Protein AF-A0A6J5TH57-F1 (afdb_monomer_lite)

Sequence (178 aa):
MTRANVVGNRWRDWKCRLKHKWYDKYDTDERHLAIIPPRVVTEQWKTPVKYWGLPKMKEKGEKTDRLSMFTRTKKKKNDENEVFDEDNANIINQFNQCLEEREEDEQDESFRVEIFTKVMGTNAHGHVSMYGADDLQSKLNEVSSQLSQVMTHVGFQTTPEESGSCQCPFGITYLGDK

Organism: Prunus armeniaca (NCBI:txid36596)

Structure (mmCIF, N/CA/C/O backbone):
data_AF-A0A6J5TH57-F1
#
_entry.id   AF-A0A6J5TH57-F1
#
loop_
_atom_site.group_PDB
_atom_site.id
_atom_site.type_symbol
_atom_site.label_atom_id
_atom_site.label_alt_id
_atom_site.label_comp_id
_atom_site.label_asym_id
_atom_site.label_entity_id
_atom_site.label_seq_id
_atom_site.pdbx_PDB_ins_code
_atom_site.Cartn_x
_atom_site.Cartn_y
_atom_site.Cartn_z
_atom_site.occupancy
_atom_site.B_iso_or_equiv
_atom_site.auth_seq_id
_atom_site.auth_comp_id
_atom_site.auth_asym_id
_atom_site.auth_atom_id
_atom_site.pdbx_PDB_model_num
ATOM 1 N N . MET A 1 1 ? -26.105 5.885 -14.506 1.00 34.94 1 MET A N 1
ATOM 2 C CA . MET A 1 1 ? -25.170 4.833 -14.970 1.00 34.94 1 MET A CA 1
ATOM 3 C C . MET A 1 1 ? -23.962 5.490 -15.620 1.00 34.94 1 MET A C 1
ATOM 5 O O . MET A 1 1 ? -24.067 5.994 -16.731 1.00 34.94 1 MET A O 1
ATOM 9 N N . THR A 1 2 ? -22.835 5.559 -14.916 1.00 48.28 2 THR A N 1
ATOM 10 C CA . THR A 1 2 ? -21.611 6.201 -15.418 1.00 48.28 2 THR A CA 1
ATOM 11 C C . THR A 1 2 ? -20.863 5.221 -16.320 1.00 48.28 2 THR A C 1
ATOM 13 O O . THR A 1 2 ? -20.546 4.106 -15.913 1.00 48.28 2 THR A O 1
ATOM 16 N N . ARG A 1 3 ? -20.609 5.616 -17.569 1.00 46.50 3 ARG A N 1
ATOM 17 C CA . ARG A 1 3 ? -19.944 4.793 -18.587 1.00 46.50 3 ARG A CA 1
ATOM 18 C C . ARG A 1 3 ? -18.476 4.599 -18.185 1.00 46.50 3 ARG A C 1
ATOM 20 O O . ARG A 1 3 ? -17.665 5.508 -18.341 1.00 46.50 3 ARG A O 1
ATOM 27 N N . ALA A 1 4 ? -18.140 3.444 -17.612 1.00 56.50 4 ALA A N 1
ATOM 28 C CA . ALA A 1 4 ? -16.766 3.118 -17.241 1.00 56.50 4 ALA A CA 1
ATOM 29 C C . ALA A 1 4 ? -15.874 3.154 -18.493 1.00 56.50 4 ALA A C 1
ATOM 31 O O . ALA A 1 4 ? -16.140 2.483 -19.490 1.00 56.50 4 ALA A O 1
ATOM 32 N N . ASN A 1 5 ? -14.825 3.972 -18.455 1.00 57.28 5 ASN A N 1
ATOM 33 C CA . ASN A 1 5 ? -13.942 4.208 -19.591 1.00 57.28 5 ASN A CA 1
ATOM 34 C C . ASN A 1 5 ? -12.947 3.035 -19.717 1.00 57.28 5 ASN A C 1
ATOM 36 O O . ASN A 1 5 ? -11.820 3.090 -19.222 1.00 57.28 5 ASN A O 1
ATOM 40 N N . VAL A 1 6 ? -13.400 1.932 -20.325 1.00 59.28 6 VAL A N 1
ATOM 41 C CA . VAL A 1 6 ? -12.705 0.627 -20.419 1.00 59.28 6 VAL A CA 1
ATOM 42 C C . VAL A 1 6 ? -11.262 0.750 -20.938 1.00 59.28 6 VAL A C 1
ATOM 44 O O . VAL A 1 6 ? -10.366 0.037 -20.479 1.00 59.28 6 VAL A O 1
ATOM 47 N N . VAL A 1 7 ? -11.000 1.701 -21.840 1.00 60.22 7 VAL A N 1
ATOM 48 C CA . VAL A 1 7 ? -9.663 1.952 -22.406 1.00 60.22 7 VAL A CA 1
ATOM 49 C C . VAL A 1 7 ? -8.683 2.482 -21.350 1.00 60.22 7 VAL A C 1
ATOM 51 O O . VAL A 1 7 ? -7.531 2.047 -21.296 1.00 60.22 7 VAL A O 1
ATOM 54 N N . GLY A 1 8 ? -9.142 3.365 -20.457 1.00 65.00 8 GLY A N 1
ATOM 55 C CA . GLY A 1 8 ? -8.311 3.943 -19.398 1.00 65.00 8 GLY A CA 1
ATOM 56 C C . GLY A 1 8 ? -7.866 2.911 -18.359 1.00 65.00 8 GLY A C 1
ATOM 57 O O . GLY A 1 8 ? -6.729 2.960 -17.885 1.00 65.00 8 GLY A O 1
ATOM 58 N N . ASN A 1 9 ? -8.725 1.933 -18.058 1.00 74.50 9 ASN A N 1
ATOM 59 C CA . ASN A 1 9 ? -8.402 0.853 -17.125 1.00 74.50 9 ASN A CA 1
ATOM 60 C C . ASN A 1 9 ? -7.352 -0.100 -17.713 1.00 74.50 9 ASN A C 1
ATOM 62 O O . ASN A 1 9 ? -6.352 -0.379 -17.059 1.00 74.50 9 ASN A O 1
ATOM 66 N N . ARG A 1 10 ? -7.481 -0.490 -18.990 1.00 80.88 10 ARG A N 1
ATOM 67 C CA . ARG A 1 10 ? -6.525 -1.406 -19.639 1.00 80.88 10 ARG A CA 1
ATOM 68 C C . ARG A 1 10 ? -5.105 -0.836 -19.716 1.00 80.88 10 ARG A C 1
ATOM 70 O O . ARG A 1 10 ? -4.138 -1.577 -19.529 1.00 80.88 10 ARG A O 1
ATOM 77 N N . TRP A 1 11 ? -4.972 0.470 -19.964 1.00 80.38 11 TRP A N 1
ATOM 78 C CA . TRP A 1 11 ? -3.679 1.164 -19.939 1.00 80.38 11 TRP A CA 1
ATOM 79 C C . TRP A 1 11 ? -3.071 1.206 -18.534 1.00 80.38 11 TRP A C 1
ATOM 81 O O . TRP A 1 11 ? -1.874 0.964 -18.362 1.00 80.38 11 TRP A O 1
ATOM 91 N N . ARG A 1 12 ? -3.896 1.480 -17.515 1.00 81.69 12 ARG A N 1
ATOM 92 C CA . ARG A 1 12 ? -3.468 1.464 -16.112 1.00 81.69 12 ARG A CA 1
ATOM 93 C C . ARG A 1 12 ? -2.966 0.076 -15.708 1.00 81.69 12 ARG A C 1
ATOM 95 O O . ARG A 1 12 ? -1.856 -0.030 -15.192 1.00 81.69 12 ARG A O 1
ATOM 102 N N . ASP A 1 13 ? -3.716 -0.970 -16.040 1.00 86.12 13 ASP A N 1
ATOM 103 C CA . ASP A 1 13 ? -3.362 -2.359 -15.731 1.00 86.12 13 ASP A CA 1
ATOM 104 C C . ASP A 1 13 ? -2.105 -2.814 -16.476 1.00 86.12 13 ASP A C 1
ATOM 106 O O . ASP A 1 13 ? -1.274 -3.542 -15.933 1.00 86.12 13 ASP A O 1
ATOM 110 N N . TRP A 1 14 ? -1.938 -2.379 -17.729 1.00 87.88 14 TRP A N 1
ATOM 111 C CA . TRP A 1 14 ? -0.724 -2.651 -18.492 1.00 87.88 14 TRP A CA 1
ATOM 112 C C . TRP A 1 14 ? 0.506 -2.024 -17.830 1.00 87.88 14 TRP A C 1
ATOM 114 O O . TRP A 1 14 ? 1.490 -2.733 -17.622 1.00 87.88 14 TRP A O 1
ATOM 124 N N . LYS A 1 15 ? 0.438 -0.747 -17.422 1.00 84.31 15 LYS A N 1
ATOM 125 C CA . LYS A 1 15 ? 1.532 -0.089 -16.687 1.00 84.31 15 LYS A CA 1
ATOM 126 C C . LYS A 1 15 ? 1.812 -0.768 -15.347 1.00 84.31 15 LYS A C 1
ATOM 128 O O . LYS A 1 15 ? 2.974 -0.900 -14.988 1.00 84.31 15 LYS A O 1
ATOM 133 N N . CYS A 1 16 ? 0.774 -1.229 -14.645 1.00 84.88 16 CYS A N 1
ATOM 134 C CA . CYS A 1 16 ? 0.912 -1.977 -13.395 1.00 84.88 16 CYS A CA 1
ATOM 135 C C . CYS A 1 16 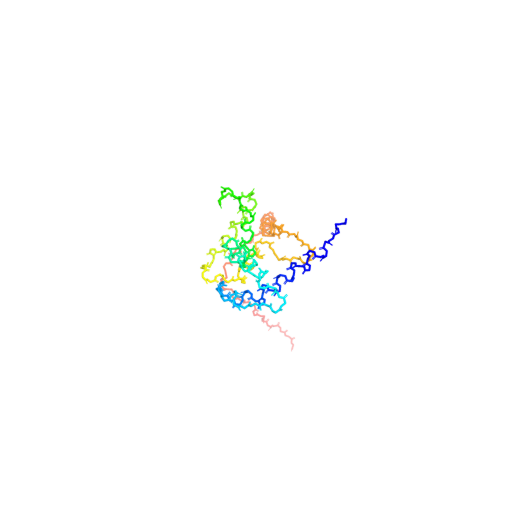? 1.710 -3.276 -13.603 1.00 84.88 16 CYS A C 1
ATOM 137 O O . CYS A 1 16 ? 2.743 -3.480 -12.969 1.00 84.88 16 CYS A O 1
ATOM 139 N N . ARG A 1 17 ? 1.311 -4.107 -14.578 1.00 87.62 17 ARG A N 1
ATOM 140 C CA . ARG A 1 17 ? 2.043 -5.340 -14.926 1.00 87.62 17 ARG A CA 1
ATOM 141 C C . ARG A 1 17 ? 3.468 -5.065 -15.400 1.00 87.62 17 ARG A C 1
ATOM 143 O O . ARG A 1 17 ? 4.373 -5.841 -15.106 1.00 87.62 17 ARG A O 1
ATOM 150 N N . LEU A 1 18 ? 3.663 -3.985 -16.155 1.00 88.38 18 LEU A N 1
ATOM 151 C CA . LEU A 1 18 ? 4.976 -3.582 -16.645 1.00 88.38 18 LEU A CA 1
ATOM 152 C C . LEU A 1 18 ? 5.901 -3.190 -15.486 1.00 88.38 18 LEU A C 1
ATOM 154 O O . LEU A 1 18 ? 7.014 -3.707 -15.415 1.00 88.38 18 LEU A O 1
ATOM 158 N N . LYS A 1 19 ? 5.419 -2.344 -14.566 1.00 86.38 19 LYS A N 1
ATOM 159 C CA . LYS A 1 19 ? 6.144 -1.939 -13.356 1.00 86.38 19 LYS A CA 1
ATOM 160 C C . LYS A 1 19 ? 6.528 -3.164 -12.521 1.00 86.38 19 LYS A C 1
ATOM 162 O O . LYS A 1 19 ? 7.703 -3.367 -12.247 1.00 86.38 19 LYS A O 1
ATOM 167 N N . HIS A 1 20 ? 5.572 -4.048 -12.250 1.00 84.88 20 HIS A N 1
ATOM 168 C CA . HIS A 1 20 ? 5.815 -5.258 -11.466 1.00 84.88 20 HIS A CA 1
ATOM 169 C C . HIS A 1 20 ? 6.859 -6.194 -12.096 1.00 84.88 20 HIS A C 1
ATOM 171 O O . HIS A 1 20 ? 7.721 -6.749 -11.418 1.00 84.88 20 HIS A O 1
ATOM 177 N N . LYS A 1 21 ? 6.811 -6.377 -13.421 1.00 84.62 21 LYS A N 1
ATOM 178 C CA . LYS A 1 21 ? 7.702 -7.318 -14.109 1.00 84.62 21 LYS A CA 1
ATOM 179 C C . LYS A 1 21 ? 9.129 -6.791 -14.285 1.00 84.62 21 LYS A C 1
ATOM 181 O O . LYS A 1 21 ? 10.048 -7.614 -14.301 1.00 84.62 21 LYS A O 1
ATOM 186 N N . TRP A 1 22 ? 9.297 -5.478 -14.463 1.00 82.62 22 TRP A N 1
ATOM 187 C CA . TRP A 1 22 ? 10.555 -4.878 -14.931 1.00 82.62 22 TRP A CA 1
ATOM 188 C C . TRP A 1 22 ? 11.133 -3.786 -14.026 1.00 82.62 22 TRP A C 1
ATOM 190 O O . TRP A 1 22 ? 12.337 -3.577 -14.068 1.00 82.62 22 TRP A O 1
ATOM 200 N N . TYR A 1 23 ? 10.313 -3.099 -13.229 1.00 83.31 23 TYR A N 1
ATOM 201 C CA . TYR A 1 23 ? 10.754 -2.013 -12.347 1.00 83.31 23 TYR A CA 1
ATOM 202 C C . TYR A 1 23 ? 10.947 -2.505 -10.906 1.00 83.31 23 TYR A C 1
ATOM 204 O O . TYR A 1 23 ? 12.043 -2.395 -10.373 1.00 83.31 23 TYR A O 1
ATOM 212 N N . ASP A 1 24 ? 9.942 -3.155 -10.312 1.00 82.00 24 ASP A N 1
ATOM 213 C CA . ASP A 1 24 ? 9.958 -3.548 -8.887 1.00 82.00 24 ASP A CA 1
ATOM 214 C C . ASP A 1 24 ? 11.052 -4.583 -8.528 1.00 82.00 24 ASP A C 1
ATOM 216 O O . ASP A 1 24 ? 11.308 -4.835 -7.358 1.00 82.00 24 ASP A O 1
ATOM 220 N N . LYS A 1 25 ? 11.705 -5.204 -9.522 1.00 79.00 25 LYS A N 1
ATOM 221 C CA . LYS A 1 25 ? 12.778 -6.197 -9.320 1.00 79.00 25 LYS A CA 1
ATOM 222 C C . LYS A 1 25 ? 14.157 -5.597 -9.053 1.00 79.00 25 LYS A C 1
ATOM 224 O O . LYS A 1 25 ? 15.076 -6.340 -8.714 1.00 79.00 25 LYS A O 1
ATOM 229 N N . TYR A 1 26 ? 14.333 -4.304 -9.299 1.00 77.62 26 TYR A N 1
ATOM 230 C CA . TYR A 1 26 ? 15.629 -3.644 -9.188 1.00 77.62 26 TYR A CA 1
ATOM 231 C C . TYR A 1 26 ? 15.479 -2.373 -8.352 1.00 77.62 26 TYR A C 1
ATOM 233 O O . TYR A 1 26 ? 14.492 -1.660 -8.502 1.00 77.62 26 TYR A O 1
ATOM 241 N N . ASP A 1 27 ? 16.471 -2.070 -7.517 1.00 68.56 27 ASP A N 1
ATOM 242 C CA . ASP A 1 27 ? 16.440 -0.886 -6.643 1.00 68.56 27 ASP A CA 1
ATOM 243 C C . ASP A 1 27 ? 17.025 0.377 -7.287 1.00 68.56 27 ASP A C 1
ATOM 245 O O . ASP A 1 27 ? 16.755 1.494 -6.843 1.00 68.56 27 ASP A O 1
ATOM 249 N N . THR A 1 28 ? 17.837 0.221 -8.336 1.00 77.06 28 THR A N 1
ATOM 250 C CA . THR A 1 28 ? 18.607 1.322 -8.928 1.00 77.06 28 THR A CA 1
ATOM 251 C C . THR A 1 28 ? 18.062 1.725 -10.293 1.00 77.06 28 THR A C 1
ATOM 253 O O . THR A 1 28 ? 17.961 0.889 -11.195 1.00 77.06 28 THR A O 1
ATOM 256 N N . ASP A 1 29 ? 17.837 3.027 -10.474 1.00 68.81 29 ASP A N 1
ATOM 257 C CA . ASP A 1 29 ? 17.349 3.616 -11.727 1.00 68.81 29 ASP A CA 1
ATOM 258 C C . ASP A 1 29 ? 18.273 3.295 -12.925 1.00 68.81 29 ASP A C 1
ATOM 260 O O . ASP A 1 29 ? 17.806 3.069 -14.040 1.00 68.81 29 ASP A O 1
ATOM 264 N N . GLU A 1 30 ? 19.586 3.178 -12.706 1.00 73.44 30 GLU A N 1
ATOM 265 C CA . GLU A 1 30 ? 20.564 2.788 -13.737 1.00 73.44 30 GLU A CA 1
ATOM 266 C C . GLU A 1 30 ? 20.328 1.367 -14.267 1.00 73.44 30 GLU A C 1
ATOM 268 O O . GLU A 1 30 ? 20.391 1.116 -15.474 1.00 73.44 30 GLU A O 1
ATOM 273 N N . ARG A 1 31 ? 19.980 0.434 -13.371 1.00 75.44 31 ARG A N 1
ATOM 274 C CA . ARG A 1 31 ? 19.640 -0.946 -13.743 1.00 75.44 31 ARG A CA 1
ATOM 275 C C . ARG A 1 31 ? 18.297 -1.002 -14.469 1.00 75.44 31 ARG A C 1
ATOM 277 O O . ARG A 1 31 ? 18.149 -1.795 -15.397 1.00 75.44 31 ARG A O 1
ATOM 284 N N . HIS A 1 32 ? 17.345 -0.132 -14.118 1.00 76.56 32 HIS A N 1
ATOM 285 C CA . HIS A 1 32 ? 16.072 -0.017 -14.843 1.00 76.56 32 HIS A CA 1
ATOM 286 C C . HIS A 1 32 ? 16.257 0.473 -16.276 1.00 76.56 32 HIS A C 1
ATOM 288 O O . HIS A 1 32 ? 15.561 -0.001 -17.171 1.00 76.56 32 HIS A O 1
ATOM 294 N N . LEU A 1 33 ? 17.180 1.407 -16.510 1.00 76.69 33 LEU A N 1
ATOM 295 C CA . LEU A 1 33 ? 17.438 1.956 -17.844 1.00 76.69 33 LEU A CA 1
ATOM 296 C C . LEU A 1 33 ? 18.183 0.975 -18.759 1.00 76.69 33 LEU A C 1
ATOM 298 O O . LEU A 1 33 ? 17.967 1.002 -19.970 1.00 76.69 33 LEU A O 1
ATOM 302 N N . ALA A 1 34 ? 19.009 0.092 -18.192 1.00 77.06 34 ALA A N 1
ATOM 303 C CA . ALA A 1 34 ? 19.705 -0.956 -18.939 1.00 77.06 34 ALA A CA 1
ATOM 304 C C . ALA A 1 34 ? 18.767 -2.088 -19.402 1.00 77.06 34 ALA A C 1
ATOM 306 O O . ALA A 1 34 ? 19.014 -2.730 -20.423 1.00 77.06 34 ALA A O 1
ATOM 307 N N . ILE A 1 35 ? 17.676 -2.331 -18.671 1.00 76.62 35 ILE A N 1
ATOM 308 C CA . ILE A 1 35 ? 16.734 -3.417 -18.948 1.00 76.62 35 ILE A CA 1
ATOM 309 C C . ILE A 1 35 ? 15.519 -2.840 -19.664 1.00 76.62 35 ILE A C 1
ATOM 311 O O . ILE A 1 35 ? 14.534 -2.428 -19.055 1.00 76.62 35 ILE A O 1
ATOM 315 N N . ILE A 1 36 ? 15.605 -2.805 -20.991 1.00 76.88 36 ILE A N 1
ATOM 316 C CA . ILE A 1 36 ? 14.539 -2.292 -21.851 1.00 76.88 36 ILE A CA 1
ATOM 317 C C . ILE A 1 36 ? 13.535 -3.422 -22.122 1.00 76.88 36 ILE A C 1
ATOM 319 O O . ILE A 1 36 ? 13.900 -4.438 -22.722 1.00 76.88 36 ILE A O 1
ATOM 323 N N . PRO A 1 37 ? 12.257 -3.280 -21.722 1.00 80.38 37 PRO A N 1
ATOM 324 C CA . PRO A 1 37 ? 11.245 -4.281 -22.027 1.00 80.38 37 PRO A CA 1
ATOM 325 C C . PRO A 1 37 ? 11.080 -4.441 -23.552 1.00 80.38 37 PRO A C 1
ATOM 327 O O . PRO A 1 37 ? 10.886 -3.438 -24.236 1.00 80.38 37 PRO A O 1
ATOM 330 N N . PRO A 1 38 ? 11.023 -5.670 -24.105 1.00 76.94 38 PRO A N 1
ATOM 331 C CA . PRO A 1 38 ? 11.037 -5.906 -25.559 1.00 76.94 38 PRO A CA 1
ATOM 332 C C . PRO A 1 38 ? 9.898 -5.246 -26.352 1.00 76.94 38 PRO A C 1
ATOM 334 O O . PRO A 1 38 ? 9.954 -5.146 -27.571 1.00 76.94 38 PRO A O 1
ATOM 337 N N . ARG A 1 39 ? 8.817 -4.856 -25.666 1.00 78.19 39 ARG A N 1
ATOM 338 C CA . ARG A 1 39 ? 7.614 -4.255 -26.260 1.00 78.19 39 ARG A CA 1
ATOM 339 C C . ARG A 1 39 ? 7.524 -2.741 -26.048 1.00 78.19 39 ARG A C 1
ATOM 341 O O . ARG A 1 39 ? 6.498 -2.159 -26.387 1.00 78.19 39 ARG A O 1
ATOM 348 N N . VAL A 1 40 ? 8.530 -2.123 -25.430 1.00 82.38 40 VAL A N 1
ATOM 349 C CA . VAL A 1 40 ? 8.523 -0.701 -25.070 1.00 82.38 40 VAL A CA 1
ATOM 350 C C . VAL A 1 40 ? 9.708 -0.018 -25.735 1.00 82.38 40 VAL A C 1
ATOM 352 O O . VAL A 1 40 ? 10.842 -0.473 -25.626 1.00 82.38 40 VAL A O 1
ATOM 355 N N . VAL A 1 41 ? 9.439 1.088 -26.425 1.00 84.38 41 VAL A N 1
ATOM 356 C CA . VAL A 1 41 ? 10.483 1.919 -27.033 1.00 84.38 41 VAL A CA 1
ATOM 357 C C . VAL A 1 41 ? 11.336 2.543 -25.926 1.00 84.38 41 VAL A C 1
ATOM 359 O O . VAL A 1 41 ? 10.801 3.040 -24.937 1.00 84.38 41 VAL A O 1
ATOM 362 N N . THR A 1 42 ? 12.656 2.558 -26.099 1.00 78.25 42 THR A N 1
ATOM 363 C CA . THR A 1 42 ? 13.634 3.050 -25.110 1.00 78.25 42 THR A CA 1
ATOM 364 C C . THR A 1 42 ? 13.307 4.441 -24.574 1.00 78.25 42 THR A C 1
ATOM 366 O O . THR A 1 42 ? 13.255 4.648 -23.363 1.00 78.25 42 THR A O 1
ATOM 369 N N . GLU A 1 43 ? 13.006 5.386 -25.462 1.00 81.88 43 GLU A N 1
ATOM 370 C CA . GLU A 1 43 ? 12.662 6.760 -25.083 1.00 81.88 43 GLU A CA 1
ATOM 371 C C . GLU A 1 43 ? 11.361 6.834 -24.276 1.00 81.88 43 GLU A C 1
ATOM 373 O O . GLU A 1 43 ? 11.243 7.632 -23.348 1.00 81.88 43 GLU A O 1
ATOM 378 N N . GLN A 1 44 ? 10.408 5.943 -24.562 1.00 84.19 44 GLN A N 1
ATOM 379 C CA . GLN A 1 44 ? 9.157 5.846 -23.815 1.00 84.19 44 GLN A CA 1
ATOM 380 C C . GLN A 1 44 ? 9.329 5.155 -22.461 1.00 84.19 44 GLN A C 1
ATOM 382 O O . GLN A 1 44 ? 8.495 5.370 -21.591 1.00 84.19 44 GLN A O 1
ATOM 387 N N . TRP A 1 45 ? 10.370 4.337 -22.265 1.00 85.19 45 TRP A N 1
ATOM 388 C CA . TRP A 1 45 ? 10.668 3.664 -20.994 1.00 85.19 45 TRP A CA 1
ATOM 389 C C . TRP A 1 45 ? 11.344 4.593 -19.978 1.00 85.19 45 TRP A C 1
ATOM 391 O O . TRP A 1 45 ? 11.049 4.528 -18.783 1.00 85.19 45 TRP A O 1
ATOM 401 N N . LYS A 1 46 ? 12.173 5.530 -20.454 1.00 85.12 46 LYS A N 1
ATOM 402 C CA . LYS A 1 46 ? 12.835 6.537 -19.608 1.00 85.12 46 LYS A CA 1
ATOM 403 C C . LYS A 1 46 ? 11.833 7.369 -18.802 1.00 85.12 46 LYS A C 1
ATOM 405 O O . LYS A 1 46 ? 12.071 7.659 -17.632 1.00 85.12 46 LYS A O 1
ATOM 410 N N . THR A 1 47 ? 10.701 7.742 -19.405 1.00 87.19 47 THR A N 1
ATOM 411 C CA . THR A 1 47 ? 9.697 8.596 -18.750 1.00 87.19 47 THR A CA 1
ATOM 412 C C . THR A 1 47 ? 9.019 7.912 -17.546 1.00 87.19 47 THR A C 1
ATOM 414 O O . THR A 1 47 ? 9.025 8.514 -16.471 1.00 87.19 47 THR A O 1
ATOM 417 N N . PRO A 1 48 ? 8.480 6.676 -17.645 1.00 86.06 48 PRO A N 1
ATOM 418 C CA . PRO A 1 48 ? 7.984 5.913 -16.501 1.00 86.06 48 PRO A CA 1
ATOM 419 C C . PRO A 1 48 ? 9.038 5.632 -15.434 1.00 86.06 48 PRO A C 1
ATOM 421 O O . PRO A 1 48 ? 8.735 5.824 -14.262 1.00 86.06 48 PRO A O 1
ATOM 424 N N . VAL A 1 49 ? 10.258 5.230 -15.816 1.00 86.56 49 VAL A N 1
ATOM 425 C CA . VAL A 1 49 ? 11.341 4.946 -14.854 1.00 86.56 49 VAL A CA 1
ATOM 426 C C . VAL A 1 49 ? 11.644 6.186 -14.018 1.00 86.56 49 VAL A C 1
ATOM 428 O O . VAL A 1 49 ? 11.589 6.127 -12.792 1.00 86.56 49 VAL A O 1
ATOM 431 N N . LYS A 1 50 ? 11.832 7.341 -14.669 1.00 87.81 50 LYS A N 1
ATOM 432 C CA . LYS A 1 50 ? 12.041 8.620 -13.979 1.00 87.81 50 LYS A CA 1
ATOM 433 C C . LYS A 1 50 ? 10.859 8.989 -13.082 1.00 87.81 50 LYS A C 1
ATOM 435 O O . LYS A 1 50 ? 11.059 9.455 -11.968 1.00 87.81 50 LYS A O 1
ATOM 440 N N . TYR A 1 51 ? 9.630 8.799 -13.560 1.00 86.56 51 TYR A N 1
ATOM 441 C CA . TYR A 1 51 ? 8.415 9.114 -12.807 1.00 86.56 51 TYR A CA 1
ATOM 442 C C . TYR A 1 51 ? 8.244 8.244 -11.556 1.00 86.56 51 TYR A C 1
ATOM 444 O O . TYR A 1 51 ? 7.878 8.763 -10.503 1.00 86.56 51 TYR A O 1
ATOM 452 N N . TRP A 1 52 ? 8.509 6.940 -11.657 1.00 85.88 52 TRP A N 1
ATOM 453 C CA . TRP A 1 52 ? 8.459 6.019 -10.521 1.00 85.88 52 TRP A CA 1
ATOM 454 C C . TRP A 1 52 ? 9.628 6.226 -9.551 1.00 85.88 52 TRP A C 1
ATOM 456 O O . TRP A 1 52 ? 9.443 6.035 -8.352 1.00 85.88 52 TRP A O 1
ATOM 466 N N . GLY A 1 53 ? 10.777 6.695 -10.049 1.00 83.25 53 GLY A N 1
ATOM 467 C CA . GLY A 1 53 ? 11.953 7.041 -9.249 1.00 83.25 53 GLY A CA 1
ATOM 468 C C . GLY A 1 53 ? 11.787 8.287 -8.369 1.00 83.25 53 GLY A C 1
ATOM 469 O O . GLY A 1 53 ? 12.551 8.473 -7.424 1.00 83.25 53 GLY A O 1
ATOM 470 N N . LEU A 1 54 ? 10.780 9.132 -8.631 1.00 85.75 54 LEU A N 1
ATOM 471 C CA . LEU A 1 54 ? 10.534 10.339 -7.839 1.00 85.75 54 LEU A CA 1
ATOM 472 C C . LEU A 1 54 ? 10.242 9.991 -6.364 1.00 85.75 54 LEU A C 1
ATOM 474 O O . LEU A 1 54 ? 9.394 9.129 -6.118 1.00 85.75 54 LEU A O 1
ATOM 478 N N . PRO A 1 55 ? 10.813 10.720 -5.380 1.00 79.81 55 PRO A N 1
ATOM 479 C CA . PRO A 1 55 ? 10.578 10.469 -3.951 1.00 79.81 55 PRO A CA 1
ATOM 480 C C . PRO A 1 55 ? 9.088 10.417 -3.593 1.00 79.81 55 PRO A C 1
ATOM 482 O O . PRO A 1 55 ? 8.618 9.481 -2.956 1.00 79.81 55 PRO A O 1
ATOM 485 N N . LYS A 1 56 ? 8.311 11.356 -4.148 1.00 77.75 56 LYS A N 1
ATOM 486 C CA . LYS A 1 56 ? 6.852 11.444 -3.982 1.00 77.75 56 LYS A CA 1
ATOM 487 C C . LYS A 1 56 ? 6.092 10.205 -4.471 1.00 77.75 56 LYS A C 1
ATOM 489 O O . LYS A 1 56 ? 4.951 10.003 -4.066 1.00 77.75 56 LYS A O 1
ATOM 494 N N . MET A 1 57 ? 6.660 9.427 -5.392 1.00 76.81 57 MET A N 1
ATOM 495 C CA . MET A 1 57 ? 6.049 8.191 -5.890 1.00 76.81 57 MET A CA 1
ATOM 496 C C . MET A 1 57 ? 6.527 6.948 -5.167 1.00 76.81 57 MET A C 1
ATOM 498 O O . MET A 1 57 ? 5.739 6.011 -5.042 1.00 76.81 57 MET A O 1
ATOM 502 N N . LYS A 1 58 ? 7.757 6.958 -4.654 1.00 72.75 58 LYS A N 1
ATOM 503 C CA . LYS A 1 58 ? 8.245 5.908 -3.761 1.00 72.75 58 LYS A CA 1
ATOM 504 C C . LYS A 1 58 ? 7.466 5.917 -2.440 1.00 72.75 58 LYS A C 1
ATOM 506 O O . LYS A 1 58 ? 6.909 4.889 -2.083 1.00 72.75 58 LYS A O 1
ATOM 511 N N . GLU A 1 59 ? 7.265 7.091 -1.838 1.00 68.44 59 GLU A N 1
ATOM 512 C CA . GLU A 1 59 ? 6.481 7.264 -0.597 1.00 68.44 59 GLU A CA 1
ATOM 513 C C . GLU A 1 59 ? 5.007 6.833 -0.750 1.00 68.44 59 GLU A C 1
ATOM 515 O O . GLU A 1 59 ? 4.388 6.299 0.160 1.00 68.44 59 GLU A O 1
ATOM 520 N N . LYS A 1 60 ? 4.412 7.031 -1.934 1.00 63.81 60 LYS A N 1
ATOM 521 C CA . LYS A 1 60 ? 3.023 6.617 -2.218 1.00 63.81 60 LYS A CA 1
ATOM 522 C C . LYS A 1 60 ? 2.873 5.141 -2.579 1.00 63.81 60 LYS A C 1
ATOM 524 O O . LYS A 1 60 ? 1.746 4.661 -2.683 1.00 63.81 60 LYS A O 1
ATOM 529 N N . GLY A 1 61 ? 3.979 4.476 -2.902 1.00 58.94 61 GLY A N 1
ATOM 530 C CA . GLY A 1 61 ? 4.011 3.068 -3.288 1.00 58.94 61 GLY A CA 1
ATOM 531 C C . GLY A 1 61 ? 4.258 2.128 -2.114 1.00 58.94 61 GLY A C 1
ATOM 532 O O . GLY A 1 61 ? 4.187 0.915 -2.304 1.00 58.94 61 GLY A O 1
ATOM 533 N N . GLU A 1 62 ? 4.553 2.675 -0.937 1.00 65.38 62 GLU A N 1
ATOM 534 C CA . GLU A 1 62 ? 4.753 1.913 0.283 1.00 65.38 62 GLU A CA 1
ATOM 535 C C . GLU A 1 62 ? 3.441 1.246 0.702 1.00 65.38 62 GLU A C 1
ATOM 537 O O . GLU A 1 62 ? 2.371 1.867 0.705 1.00 65.38 62 GLU A O 1
ATOM 542 N N . LYS A 1 63 ? 3.508 -0.058 0.996 1.00 66.25 63 LYS A N 1
ATOM 543 C CA . LYS A 1 63 ? 2.352 -0.798 1.498 1.00 66.25 63 LYS A CA 1
ATOM 544 C C . LYS A 1 63 ? 1.986 -0.186 2.843 1.00 66.25 63 LYS A C 1
ATOM 546 O O . LYS A 1 63 ? 2.723 -0.307 3.806 1.00 66.25 63 LYS A O 1
ATOM 551 N N . THR A 1 64 ? 0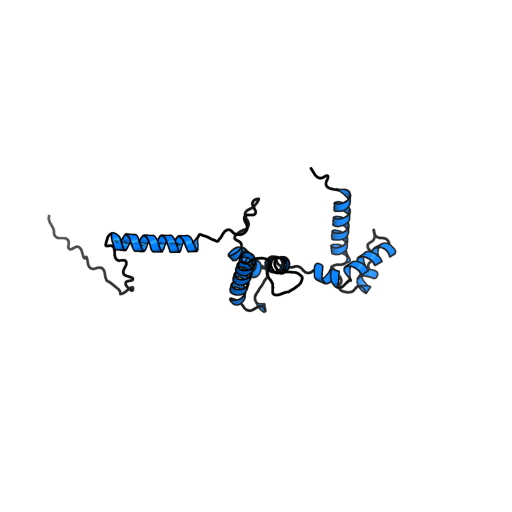.870 0.523 2.857 1.00 73.69 64 THR A N 1
ATOM 552 C CA . THR A 1 64 ? 0.319 1.128 4.061 1.00 73.69 64 THR A CA 1
ATOM 553 C C . THR A 1 64 ? -0.705 0.150 4.620 1.00 73.69 64 THR A C 1
ATOM 555 O O . THR A 1 64 ? -1.652 -0.209 3.914 1.00 73.69 64 THR A O 1
ATOM 558 N N . ASP A 1 65 ? -0.519 -0.290 5.858 1.00 83.69 65 ASP A N 1
ATOM 559 C CA . ASP A 1 65 ? -1.510 -1.097 6.565 1.00 83.69 65 ASP A CA 1
ATOM 560 C C . ASP A 1 65 ? -2.825 -0.310 6.747 1.00 83.69 65 ASP A C 1
ATOM 562 O O . ASP A 1 65 ? -2.839 0.926 6.818 1.00 83.69 65 ASP A O 1
ATOM 566 N N . ARG A 1 66 ? -3.951 -1.025 6.834 1.00 84.12 66 ARG A N 1
ATOM 567 C CA . ARG A 1 66 ? -5.297 -0.458 6.989 1.00 84.12 66 ARG A CA 1
ATOM 568 C C .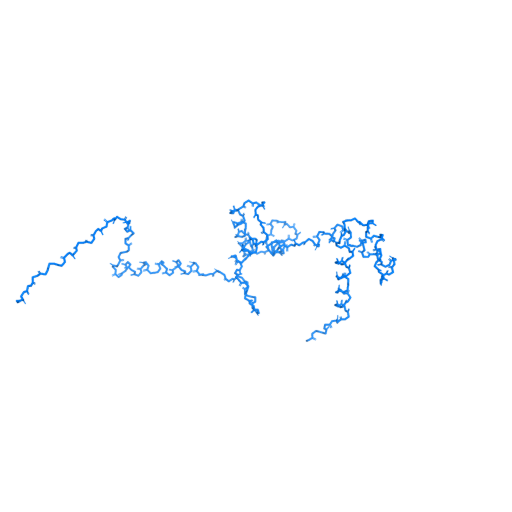 ARG A 1 66 ? -5.389 0.501 8.168 1.00 84.12 66 ARG A C 1
ATOM 570 O O . ARG A 1 66 ? -5.996 1.561 8.012 1.00 84.12 66 ARG A O 1
ATOM 577 N N . LEU A 1 67 ? -4.760 0.164 9.295 1.00 85.62 67 LEU A N 1
ATOM 578 C CA . LEU A 1 67 ? -4.727 1.019 10.476 1.00 85.62 67 LEU A CA 1
ATOM 579 C C . LEU A 1 67 ? -4.047 2.354 10.165 1.00 85.62 67 LEU A C 1
ATOM 581 O O . LEU A 1 67 ? -4.625 3.422 10.354 1.00 85.62 67 LEU A O 1
ATOM 585 N N . SER A 1 68 ? -2.847 2.300 9.582 1.00 84.75 68 SER A N 1
ATOM 586 C CA . SER A 1 68 ? -2.109 3.512 9.205 1.00 84.75 68 SER A CA 1
ATOM 587 C C 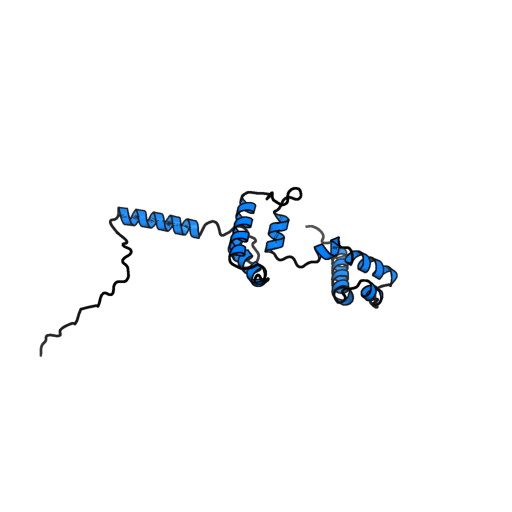. SER A 1 68 ? -2.827 4.341 8.138 1.00 84.75 68 SER A C 1
ATOM 589 O O . SER A 1 68 ? -2.815 5.573 8.194 1.00 84.75 68 SER A O 1
ATOM 591 N N . MET A 1 69 ? -3.514 3.690 7.194 1.00 85.50 69 MET A N 1
ATOM 592 C CA . MET A 1 69 ? -4.325 4.373 6.190 1.00 85.50 69 MET A CA 1
ATOM 593 C C . MET A 1 69 ? -5.501 5.112 6.841 1.00 85.50 69 MET A C 1
ATOM 595 O O . MET A 1 69 ? -5.799 6.250 6.465 1.00 85.50 69 MET A O 1
ATOM 599 N N . PHE A 1 70 ? -6.150 4.500 7.833 1.00 85.25 70 PHE A N 1
ATOM 600 C CA . PHE A 1 70 ? -7.225 5.130 8.591 1.00 85.25 70 PHE A CA 1
ATOM 601 C C . PHE A 1 70 ? -6.717 6.367 9.339 1.00 85.25 70 PHE A C 1
ATOM 603 O O . PHE A 1 70 ? -7.215 7.468 9.107 1.00 85.25 70 PHE A O 1
ATOM 610 N N . THR A 1 71 ? -5.650 6.234 10.127 1.00 84.62 71 THR A N 1
ATOM 611 C CA . THR A 1 71 ? -5.068 7.356 10.879 1.00 84.62 71 THR A CA 1
ATOM 612 C C . THR A 1 71 ? -4.653 8.504 9.954 1.00 84.62 71 THR A C 1
ATOM 614 O O . THR A 1 71 ? -4.976 9.662 10.214 1.00 84.62 71 THR A O 1
ATOM 617 N N . ARG A 1 72 ? -4.014 8.206 8.813 1.00 80.19 72 ARG A N 1
ATOM 618 C CA . ARG A 1 72 ? -3.584 9.227 7.839 1.00 80.19 72 ARG A CA 1
ATOM 619 C C . ARG A 1 72 ? -4.754 9.957 7.176 1.00 80.19 72 ARG A C 1
ATOM 621 O O . ARG A 1 72 ? -4.625 11.131 6.845 1.00 80.19 72 ARG A O 1
ATOM 628 N N . THR A 1 73 ? -5.875 9.277 6.940 1.00 77.75 73 THR A N 1
ATOM 629 C CA . THR A 1 73 ? -7.047 9.878 6.275 1.00 77.75 73 THR A CA 1
ATOM 630 C C . THR A 1 73 ? -7.941 10.666 7.227 1.00 77.75 73 THR A C 1
ATOM 632 O O . THR A 1 73 ? -8.685 11.535 6.772 1.00 77.75 73 THR A O 1
ATOM 635 N N . LYS A 1 74 ? -7.858 10.392 8.532 1.00 77.12 74 LYS A N 1
ATOM 636 C CA . LYS A 1 74 ? -8.664 11.033 9.580 1.00 77.12 74 LYS A CA 1
ATOM 637 C C . LYS A 1 74 ? -7.941 12.145 10.352 1.00 77.12 74 LYS A C 1
ATOM 639 O O . LYS A 1 74 ? -8.560 12.787 11.199 1.00 77.12 74 LYS A O 1
ATOM 644 N N . LYS A 1 75 ? -6.682 12.428 10.014 1.00 70.38 75 LYS A N 1
ATOM 645 C CA . LYS A 1 75 ? -5.933 13.605 10.477 1.00 70.38 75 LYS A CA 1
ATOM 646 C C . LYS A 1 75 ? -6.039 14.762 9.478 1.00 70.38 75 LYS A C 1
ATOM 648 O O . LYS A 1 75 ? -5.998 14.550 8.262 1.00 70.38 75 LYS A O 1
ATOM 653 N N . LYS A 1 76 ? -6.185 15.994 9.974 1.00 61.38 76 LYS A N 1
ATOM 654 C CA . LYS A 1 76 ? -6.324 17.197 9.142 1.00 61.38 76 LYS A CA 1
ATOM 655 C C . LYS A 1 76 ? -4.982 17.578 8.514 1.00 61.38 76 LYS A C 1
ATOM 657 O O . LYS A 1 76 ? -3.921 17.460 9.107 1.00 61.38 76 LYS A O 1
ATOM 662 N N . LYS A 1 77 ? -5.022 18.078 7.276 1.00 56.88 77 LYS A N 1
ATOM 663 C CA . LYS A 1 77 ? -3.824 18.373 6.465 1.00 56.88 77 LYS A CA 1
ATOM 664 C C . LYS A 1 77 ? -2.949 19.520 7.006 1.00 56.88 77 LYS A C 1
ATOM 666 O O . LYS A 1 77 ? -1.815 19.658 6.560 1.00 56.88 77 LYS A O 1
ATOM 671 N N . ASN A 1 78 ? -3.488 20.352 7.896 1.00 56.78 78 ASN A N 1
ATOM 672 C CA . ASN A 1 78 ? -2.840 21.588 8.342 1.00 56.78 78 ASN A CA 1
ATOM 673 C C . ASN A 1 78 ? -2.253 21.494 9.758 1.00 56.78 78 ASN A C 1
ATOM 675 O O . ASN A 1 78 ? -1.459 22.355 10.113 1.00 56.78 78 ASN A O 1
ATOM 679 N N . ASP A 1 79 ? -2.628 20.474 10.530 1.00 58.81 79 ASP A N 1
ATOM 680 C CA . ASP A 1 79 ? -2.123 20.221 11.877 1.00 58.81 79 ASP A CA 1
ATOM 681 C C . ASP A 1 79 ? -2.178 18.705 12.115 1.00 58.81 79 ASP A C 1
ATOM 683 O O . ASP A 1 79 ? -3.246 18.090 12.106 1.00 58.81 79 ASP A O 1
ATOM 687 N N . GLU A 1 80 ? -1.008 18.088 12.239 1.00 58.69 80 GLU A N 1
ATOM 688 C CA . GLU A 1 80 ? -0.819 16.639 12.368 1.00 58.69 80 GLU A CA 1
ATOM 689 C C . GLU A 1 80 ? -1.401 16.040 13.663 1.00 58.69 80 GLU A C 1
ATOM 691 O O . GLU A 1 80 ? -1.561 14.811 13.762 1.00 58.69 80 GLU A O 1
ATOM 696 N N . ASN A 1 81 ? -1.792 16.908 14.604 1.00 57.72 81 ASN A N 1
ATOM 697 C CA . ASN A 1 81 ? -2.424 16.557 15.871 1.00 57.72 81 ASN A CA 1
ATOM 698 C C . ASN A 1 81 ? -3.942 16.822 15.905 1.00 57.72 81 ASN A C 1
ATOM 700 O O . ASN A 1 81 ? -4.601 16.389 16.848 1.00 57.72 81 ASN A O 1
ATOM 704 N N . GLU A 1 82 ? -4.525 17.472 14.890 1.00 58.84 82 GLU A N 1
ATOM 705 C CA . GLU A 1 82 ? -5.959 17.795 14.861 1.00 58.84 82 GLU A CA 1
ATOM 706 C C . GLU A 1 82 ? -6.745 16.712 14.093 1.00 58.84 82 GLU A C 1
ATOM 708 O O . GLU A 1 82 ? -6.636 16.554 12.868 1.00 58.84 82 GLU A O 1
ATOM 713 N N . VAL A 1 83 ? -7.543 15.930 14.824 1.00 61.19 83 VAL A N 1
ATOM 714 C CA . VAL A 1 83 ? -8.453 14.923 14.258 1.00 61.19 83 VAL A CA 1
ATOM 715 C C . VAL A 1 83 ? -9.738 15.606 13.784 1.00 61.19 83 VAL A C 1
ATOM 717 O O . VAL A 1 83 ? -10.214 16.544 14.412 1.00 61.19 83 VAL A O 1
ATOM 720 N N . PHE A 1 84 ? -10.306 15.154 12.660 1.00 61.59 84 PHE A N 1
ATOM 721 C CA . PHE A 1 84 ? -11.482 15.801 12.052 1.00 61.59 84 PHE A CA 1
ATOM 722 C C . PHE A 1 84 ? -12.751 15.800 12.920 1.00 61.59 84 PHE A C 1
ATOM 724 O O . PHE A 1 84 ? -13.626 16.623 12.669 1.00 61.59 84 PHE A O 1
ATOM 731 N N . ASP A 1 85 ? -12.884 14.847 13.845 1.00 74.44 85 ASP A N 1
ATOM 732 C CA . ASP A 1 85 ? -14.115 14.580 14.594 1.00 74.44 85 ASP A CA 1
ATOM 733 C C . ASP A 1 85 ? -13.792 13.906 15.937 1.00 74.44 85 ASP A C 1
ATOM 735 O O . ASP A 1 85 ? -12.792 13.185 16.023 1.00 74.44 85 ASP A O 1
ATOM 739 N N . GLU A 1 86 ? -14.637 14.106 16.946 1.00 79.81 86 GLU A N 1
ATOM 740 C CA . GLU A 1 86 ? -14.500 13.519 18.286 1.00 79.81 86 GLU A CA 1
ATOM 741 C C . GLU A 1 86 ? -14.566 11.991 18.225 1.00 79.81 86 GLU A C 1
ATOM 743 O O . GLU A 1 86 ? -13.715 11.310 18.796 1.00 79.81 86 GLU A O 1
ATOM 748 N N . ASP A 1 87 ? -15.478 11.447 17.417 1.00 80.06 87 ASP A N 1
ATOM 749 C CA . ASP A 1 87 ? -15.579 10.005 17.192 1.00 80.06 87 ASP A CA 1
ATOM 750 C C . ASP A 1 87 ? -14.272 9.456 16.619 1.00 80.06 87 ASP A C 1
ATOM 752 O O . ASP A 1 87 ? -13.678 8.522 17.160 1.00 80.06 87 ASP A O 1
ATOM 756 N N . ASN A 1 88 ? -13.758 10.086 15.555 1.00 82.50 88 ASN A N 1
ATOM 757 C CA . ASN A 1 88 ? -12.493 9.680 14.942 1.00 82.50 88 ASN A CA 1
ATOM 758 C C . ASN A 1 88 ? -11.328 9.782 15.945 1.00 82.50 88 ASN A C 1
ATOM 760 O O . ASN A 1 88 ? -10.407 8.969 15.871 1.00 82.50 88 ASN A O 1
ATOM 764 N N . ALA A 1 89 ? -11.353 10.757 16.860 1.00 82.75 89 ALA A N 1
ATOM 765 C CA . ALA A 1 89 ? -10.337 10.905 17.898 1.00 82.75 89 ALA A CA 1
ATOM 766 C C . ALA A 1 89 ? -10.421 9.757 18.910 1.00 82.75 89 ALA A C 1
ATOM 768 O O . ALA A 1 89 ? -9.400 9.146 19.217 1.00 82.75 89 ALA A O 1
ATOM 769 N N . ASN A 1 90 ? -11.632 9.394 19.338 1.00 85.12 90 ASN A N 1
ATOM 770 C CA . ASN A 1 90 ? -11.876 8.253 20.220 1.00 85.12 90 ASN A CA 1
ATOM 771 C C . ASN A 1 90 ? -11.378 6.943 19.599 1.00 85.12 90 ASN A C 1
ATOM 773 O O . ASN A 1 90 ? -10.689 6.169 20.257 1.00 85.12 90 ASN A O 1
ATOM 777 N N . ILE A 1 91 ? -11.634 6.729 18.310 1.00 85.75 91 ILE A N 1
ATOM 778 C CA . ILE A 1 91 ? -11.176 5.537 17.582 1.00 85.75 91 ILE A CA 1
ATOM 779 C C . ILE A 1 91 ? -9.650 5.504 17.458 1.00 85.75 91 ILE A C 1
ATOM 781 O O . ILE A 1 91 ? -9.031 4.462 17.668 1.00 85.75 91 ILE A O 1
ATOM 785 N N . ILE A 1 92 ? -9.017 6.639 17.144 1.00 86.50 92 ILE A N 1
ATOM 786 C CA . ILE A 1 92 ? -7.550 6.734 17.094 1.00 86.50 92 ILE A CA 1
ATOM 787 C C . ILE A 1 92 ? -6.941 6.463 18.476 1.00 86.50 92 ILE A C 1
ATOM 789 O O . ILE A 1 92 ? -5.931 5.770 18.565 1.00 86.50 92 ILE A O 1
ATOM 793 N N . ASN A 1 93 ? -7.570 6.938 19.550 1.00 86.31 93 ASN A N 1
ATOM 794 C CA . ASN A 1 93 ? -7.127 6.651 20.912 1.00 86.31 93 ASN A CA 1
ATOM 795 C C . ASN A 1 93 ? -7.264 5.160 21.255 1.00 86.31 93 ASN A C 1
ATOM 797 O O . ASN A 1 93 ? -6.329 4.588 21.807 1.00 86.31 93 ASN A O 1
ATOM 801 N N . GLN A 1 94 ? -8.367 4.508 20.866 1.00 87.38 94 GLN A N 1
ATOM 802 C CA . GLN A 1 94 ? -8.535 3.056 21.032 1.00 87.38 94 GLN A CA 1
ATOM 803 C C . GLN A 1 94 ? -7.463 2.265 20.275 1.00 87.38 94 GLN A C 1
ATOM 805 O O . GLN A 1 94 ? -6.943 1.273 20.788 1.00 87.38 94 GLN A O 1
ATOM 810 N N . PHE A 1 95 ? -7.097 2.715 19.071 1.00 88.50 95 PHE A N 1
ATOM 811 C CA . PHE A 1 95 ? -5.979 2.133 18.341 1.00 88.50 95 PHE A CA 1
ATOM 812 C C . PHE A 1 95 ? -4.664 2.285 19.097 1.00 88.50 95 PHE A C 1
ATOM 814 O O . PHE A 1 95 ? -3.992 1.282 19.307 1.00 88.50 95 PHE A O 1
ATOM 821 N N . ASN A 1 96 ? -4.317 3.495 19.540 1.00 86.12 96 ASN A N 1
ATOM 822 C CA . ASN A 1 96 ? -3.073 3.740 20.273 1.00 86.12 96 ASN A CA 1
ATOM 823 C C . ASN A 1 96 ? -2.993 2.897 21.553 1.00 86.12 96 ASN A C 1
ATOM 825 O O . ASN A 1 96 ? -1.977 2.256 21.783 1.00 86.12 96 ASN A O 1
ATOM 829 N N . GLN A 1 97 ? -4.088 2.798 22.311 1.00 86.62 97 GLN A N 1
ATOM 830 C CA . GLN A 1 97 ? -4.160 1.952 23.503 1.00 86.62 97 GLN A CA 1
ATOM 831 C C . GLN A 1 97 ? -3.878 0.475 23.187 1.00 86.62 97 GLN A C 1
ATOM 833 O O . GLN A 1 97 ? -3.160 -0.190 23.924 1.00 86.62 97 GLN A O 1
ATOM 838 N N . CYS A 1 98 ? -4.419 -0.044 22.083 1.00 83.25 98 CYS A N 1
ATOM 839 C CA . CYS A 1 98 ? -4.142 -1.416 21.660 1.00 83.25 98 CYS A CA 1
ATOM 840 C C . CYS A 1 98 ? -2.700 -1.603 21.157 1.00 83.25 98 CYS A C 1
ATOM 842 O O . CYS A 1 98 ? -2.152 -2.696 21.266 1.00 83.25 98 CYS A O 1
ATOM 844 N N . LEU A 1 99 ? -2.096 -0.561 20.580 1.00 83.50 99 LEU A N 1
ATOM 845 C CA . LEU A 1 99 ? -0.700 -0.582 20.137 1.00 83.50 99 LEU A CA 1
ATOM 846 C C . LEU A 1 99 ? 0.269 -0.510 21.327 1.00 83.50 99 LEU A C 1
ATOM 848 O O . LEU A 1 99 ? 1.347 -1.075 21.238 1.00 83.50 99 LEU A O 1
ATOM 852 N N . GLU A 1 100 ? -0.110 0.122 22.441 1.00 81.38 100 GLU A N 1
ATOM 853 C CA . GLU A 1 100 ? 0.688 0.170 23.679 1.00 81.38 100 GLU A CA 1
ATOM 854 C C . GLU A 1 100 ? 0.792 -1.192 24.392 1.00 81.38 100 GLU A C 1
ATOM 856 O O . GLU A 1 100 ? 1.676 -1.380 25.225 1.00 81.38 100 GLU A O 1
ATOM 861 N N . GLU A 1 101 ? -0.061 -2.169 24.054 1.00 75.62 101 GLU A N 1
ATOM 862 C CA . GLU A 1 101 ? 0.001 -3.531 24.610 1.00 75.62 101 GLU A CA 1
ATOM 863 C C . GLU A 1 101 ? 1.262 -4.305 24.160 1.00 75.62 101 GLU A C 1
ATOM 865 O O . GLU A 1 101 ? 1.584 -5.335 24.759 1.00 75.62 101 GLU A O 1
ATOM 870 N N . ARG A 1 102 ? 1.979 -3.847 23.118 1.00 74.38 102 ARG A N 1
ATOM 871 C CA . ARG A 1 102 ? 3.138 -4.551 22.538 1.00 74.38 102 ARG A CA 1
ATOM 872 C C . ARG A 1 102 ? 4.208 -3.593 21.991 1.00 74.38 102 ARG A C 1
ATOM 874 O O . ARG A 1 102 ? 3.865 -2.553 21.434 1.00 74.38 102 ARG A O 1
ATOM 881 N N . GLU A 1 103 ? 5.489 -3.962 22.071 1.00 70.62 103 GLU A N 1
ATOM 882 C CA . GLU A 1 103 ? 6.588 -3.158 21.501 1.00 70.62 103 GLU A CA 1
ATOM 883 C C . GLU A 1 103 ? 6.503 -3.070 19.962 1.00 70.62 103 GLU A C 1
ATOM 885 O O . GLU A 1 103 ? 6.035 -3.998 19.299 1.00 70.62 103 GLU A O 1
ATOM 890 N N . GLU A 1 104 ? 6.910 -1.924 19.392 1.00 62.97 104 GLU A N 1
ATOM 891 C CA . GLU A 1 104 ? 6.741 -1.570 17.967 1.00 62.97 104 GLU A CA 1
ATOM 892 C C . GLU A 1 104 ? 7.412 -2.577 17.012 1.00 62.97 104 GLU A C 1
ATOM 894 O O . GLU A 1 104 ? 6.924 -2.809 15.906 1.00 62.97 104 GLU A O 1
ATOM 899 N N . ASP A 1 105 ? 8.497 -3.217 17.447 1.00 59.97 105 ASP A N 1
ATOM 900 C CA . ASP A 1 105 ? 9.272 -4.205 16.695 1.00 59.97 105 ASP A CA 1
ATOM 901 C C . ASP A 1 105 ? 8.614 -5.595 16.622 1.00 59.97 105 ASP A C 1
ATOM 903 O O . ASP A 1 105 ? 8.941 -6.379 15.727 1.00 59.97 105 ASP A O 1
ATOM 907 N N . GLU A 1 106 ? 7.632 -5.878 17.483 1.00 67.81 106 GLU A N 1
ATOM 908 C CA . GLU A 1 106 ? 6.827 -7.106 17.447 1.00 67.81 106 GLU A CA 1
ATOM 909 C C . GLU A 1 106 ? 5.484 -6.934 16.716 1.00 67.81 106 GLU A C 1
ATOM 911 O O . GLU A 1 106 ? 4.715 -7.892 16.569 1.00 67.81 106 GLU A O 1
ATOM 916 N N . GLN A 1 107 ? 5.168 -5.723 16.247 1.00 69.88 107 GLN A N 1
ATOM 917 C CA . GLN A 1 107 ? 3.896 -5.434 15.586 1.00 69.88 107 GLN A CA 1
ATOM 918 C C . GLN A 1 107 ? 3.918 -5.836 14.114 1.00 69.88 107 GLN A C 1
ATOM 920 O O . GLN A 1 107 ? 4.087 -5.017 13.205 1.00 69.88 107 GLN A O 1
AT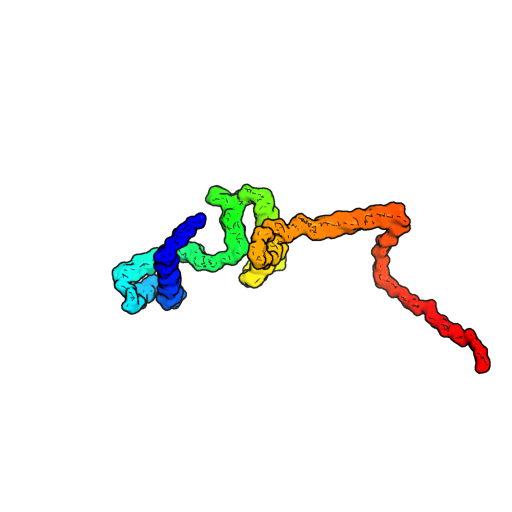OM 925 N N . ASP A 1 108 ? 3.703 -7.123 13.868 1.00 80.75 108 ASP A N 1
ATOM 926 C CA . ASP A 1 108 ? 3.529 -7.617 12.512 1.00 80.75 108 ASP A CA 1
ATOM 927 C C . ASP A 1 108 ? 2.215 -7.121 11.862 1.00 80.75 108 ASP A C 1
ATOM 929 O O . ASP A 1 108 ? 1.290 -6.609 12.502 1.00 80.75 108 ASP A O 1
ATOM 933 N N . GLU A 1 109 ? 2.117 -7.278 10.541 1.00 80.69 109 GLU A N 1
ATOM 934 C CA . GLU A 1 109 ? 0.916 -6.917 9.773 1.00 80.69 109 GLU A CA 1
ATOM 935 C C . GLU A 1 109 ? -0.347 -7.653 10.260 1.00 80.69 109 GLU A C 1
ATOM 937 O O . GLU A 1 109 ? -1.455 -7.130 10.143 1.00 80.69 109 GLU A O 1
ATOM 942 N N . SER A 1 110 ? -0.207 -8.864 10.809 1.00 84.44 110 SER A N 1
ATOM 943 C CA . SER A 1 110 ? -1.346 -9.663 11.271 1.00 84.44 110 SER A CA 1
ATOM 944 C C . SER A 1 110 ? -1.949 -9.093 12.553 1.00 84.44 110 SER A C 1
ATOM 946 O O . SER A 1 110 ? -3.169 -8.939 12.637 1.00 84.44 110 SER A O 1
ATOM 948 N N . PHE A 1 111 ? -1.099 -8.668 13.486 1.00 84.69 111 PHE A N 1
ATOM 949 C CA . PHE A 1 111 ? -1.478 -8.002 14.718 1.00 84.69 111 PHE A CA 1
ATOM 950 C C . PHE A 1 111 ? -2.168 -6.675 14.426 1.00 84.69 111 PHE A C 1
ATOM 952 O O . PHE A 1 111 ? -3.226 -6.385 14.976 1.00 84.69 111 PHE A O 1
ATOM 959 N N . ARG A 1 112 ? -1.642 -5.883 13.490 1.00 86.12 112 ARG A N 1
ATOM 960 C CA . ARG A 1 112 ? -2.266 -4.607 13.115 1.00 86.12 112 ARG A CA 1
ATOM 961 C C . ARG A 1 112 ? -3.650 -4.789 12.488 1.00 86.12 112 ARG A C 1
ATOM 963 O O . ARG A 1 112 ? -4.563 -4.008 12.765 1.00 86.12 112 ARG A O 1
ATOM 970 N N . VAL A 1 113 ? -3.841 -5.846 11.694 1.00 85.31 113 VAL A N 1
ATOM 971 C CA . VAL A 1 113 ? -5.160 -6.235 11.167 1.00 85.31 113 VAL A CA 1
ATOM 972 C C . VAL A 1 113 ? -6.093 -6.713 12.281 1.00 85.31 113 VAL A C 1
ATOM 974 O O . VAL A 1 113 ? -7.287 -6.399 12.242 1.00 85.31 113 VAL A O 1
ATOM 977 N N . GLU A 1 114 ? -5.579 -7.445 13.269 1.00 87.06 114 GLU A N 1
ATOM 978 C CA . GLU A 1 114 ? -6.332 -7.859 14.454 1.00 87.06 114 GLU A CA 1
ATOM 979 C C . GLU A 1 114 ? -6.799 -6.644 15.259 1.00 87.06 114 GLU A C 1
ATOM 981 O O . GLU A 1 114 ? -7.995 -6.524 15.516 1.00 87.06 114 GLU A O 1
ATOM 986 N N . ILE A 1 115 ? -5.909 -5.690 15.551 1.00 86.69 115 ILE A N 1
ATOM 987 C CA . ILE A 1 115 ? -6.253 -4.425 16.216 1.00 86.69 115 ILE A CA 1
ATOM 988 C C . ILE A 1 115 ? -7.303 -3.655 15.417 1.00 86.69 115 ILE A C 1
ATOM 990 O O . ILE A 1 115 ? -8.313 -3.216 15.973 1.00 86.69 115 ILE A O 1
ATOM 994 N N . PHE A 1 116 ? -7.122 -3.545 14.098 1.00 86.62 116 PHE A N 1
ATOM 995 C CA . PHE A 1 116 ? -8.113 -2.913 13.234 1.00 86.62 116 PHE A CA 1
ATOM 996 C C . PHE A 1 116 ? -9.484 -3.592 13.351 1.00 86.62 116 PHE A C 1
ATOM 998 O O . PHE A 1 116 ? -10.504 -2.918 13.440 1.00 86.62 116 PHE A O 1
ATOM 1005 N N . THR A 1 117 ? -9.511 -4.923 13.391 1.00 85.81 117 THR A N 1
ATOM 1006 C CA . THR A 1 117 ? -10.742 -5.717 13.506 1.00 85.81 117 THR A CA 1
ATOM 1007 C C . THR A 1 117 ? -11.365 -5.634 14.903 1.00 85.81 117 THR A C 1
ATOM 1009 O O . THR A 1 117 ? -12.586 -5.608 15.017 1.00 85.81 117 THR A O 1
ATOM 1012 N N . LYS A 1 118 ? -10.552 -5.557 15.962 1.00 85.25 118 LYS A N 1
ATOM 1013 C CA . LYS A 1 118 ? -10.989 -5.396 17.357 1.00 85.25 118 LYS A CA 1
ATOM 1014 C C . LYS A 1 118 ? -11.727 -4.071 17.553 1.00 85.25 118 LYS A C 1
ATOM 1016 O O . LYS A 1 118 ? -12.785 -4.057 18.167 1.00 85.25 118 LYS A O 1
ATOM 1021 N N . VAL A 1 119 ? -11.190 -2.986 16.993 1.00 84.88 119 VAL A N 1
ATOM 1022 C CA . VAL A 1 119 ? -11.756 -1.632 17.127 1.00 84.88 119 VAL A CA 1
ATOM 1023 C C . VAL A 1 119 ? -12.891 -1.378 16.131 1.00 84.88 119 VAL A C 1
ATOM 1025 O O . VAL A 1 119 ? -13.925 -0.829 16.492 1.00 84.88 119 VAL A O 1
ATOM 1028 N N . MET A 1 120 ? -12.735 -1.787 14.868 1.00 81.25 120 MET A N 1
ATOM 1029 C CA . MET A 1 120 ? -13.703 -1.465 13.807 1.00 81.25 120 MET A CA 1
ATOM 1030 C C . MET A 1 120 ? -14.770 -2.545 13.599 1.00 81.25 120 MET A C 1
ATOM 1032 O O . MET A 1 120 ? -15.751 -2.303 12.892 1.00 81.25 120 MET A O 1
ATOM 1036 N N . GLY A 1 121 ? -14.581 -3.723 14.196 1.00 77.25 121 GLY A N 1
ATOM 1037 C CA . GLY A 1 121 ? -15.387 -4.916 13.975 1.00 77.25 121 GLY A CA 1
ATOM 1038 C C . GLY A 1 121 ? -14.910 -5.760 12.788 1.00 77.25 121 GLY A C 1
ATOM 1039 O O . GLY A 1 121 ? -14.133 -5.337 11.928 1.00 77.25 121 GLY A O 1
ATOM 1040 N N . THR A 1 122 ? -15.397 -7.000 12.724 1.00 74.50 122 THR A N 1
ATOM 1041 C CA . THR A 1 122 ? -15.168 -7.898 11.585 1.00 74.50 122 THR A CA 1
ATOM 1042 C C . THR A 1 122 ? -15.858 -7.377 10.332 1.00 74.50 122 THR A C 1
ATOM 1044 O O . THR A 1 122 ? -17.055 -7.093 10.348 1.00 74.50 122 THR A O 1
ATOM 1047 N N . ASN A 1 123 ? -15.132 -7.328 9.216 1.00 67.75 123 ASN A N 1
ATOM 1048 C CA . ASN A 1 123 ? -15.699 -6.911 7.937 1.00 67.75 123 ASN A CA 1
ATOM 1049 C C . ASN A 1 123 ? -16.804 -7.882 7.482 1.00 67.75 123 ASN A C 1
ATOM 1051 O O . ASN A 1 123 ? -16.514 -9.021 7.113 1.00 67.75 123 ASN A O 1
ATOM 1055 N N . ALA A 1 124 ? -18.054 -7.420 7.428 1.00 61.09 124 ALA A N 1
ATOM 1056 C CA . ALA A 1 124 ? -19.144 -8.164 6.805 1.00 61.09 124 ALA A CA 1
ATOM 1057 C C . ALA A 1 124 ? -19.077 -8.044 5.271 1.00 61.09 124 ALA A C 1
ATOM 1059 O O . ALA A 1 124 ? -18.848 -6.970 4.709 1.00 61.09 124 ALA A O 1
ATOM 1060 N N . HIS A 1 125 ? -19.270 -9.155 4.555 1.00 55.59 125 HIS A N 1
ATOM 1061 C CA . HIS A 1 125 ? -19.231 -9.145 3.093 1.00 55.59 125 HIS A CA 1
ATOM 1062 C C . HIS A 1 125 ? -20.486 -8.459 2.530 1.00 55.59 125 HIS A C 1
ATOM 1064 O O . HIS A 1 125 ? -21.604 -8.889 2.795 1.00 55.59 125 HIS A O 1
ATOM 1070 N N . GLY A 1 126 ? -20.308 -7.392 1.744 1.00 60.12 126 GLY A N 1
ATOM 1071 C CA . GLY A 1 126 ? -21.406 -6.693 1.058 1.00 60.12 126 GLY A CA 1
ATOM 1072 C C . GLY A 1 126 ? -22.131 -5.613 1.870 1.00 60.12 126 GLY A C 1
ATOM 1073 O O . GLY A 1 126 ? -22.962 -4.908 1.302 1.00 60.12 126 GLY A O 1
ATOM 1074 N N . HIS A 1 127 ? -21.786 -5.416 3.146 1.00 51.84 127 HIS A N 1
ATOM 1075 C CA . HIS A 1 127 ? -22.294 -4.310 3.957 1.00 51.84 127 HIS A CA 1
ATOM 1076 C C . HIS A 1 127 ? -21.165 -3.697 4.792 1.00 51.84 127 HIS A C 1
ATOM 1078 O O . HIS A 1 127 ? -20.603 -4.345 5.670 1.00 51.84 127 HIS A O 1
ATOM 1084 N N . VAL A 1 128 ? -20.823 -2.440 4.498 1.00 50.91 128 VAL A N 1
ATOM 1085 C CA . VAL A 1 128 ? -19.893 -1.648 5.310 1.00 50.91 128 VAL A CA 1
ATOM 1086 C C . VAL A 1 128 ? -20.709 -0.982 6.413 1.00 50.91 128 VAL A C 1
ATOM 1088 O O . VAL A 1 128 ? -21.214 0.120 6.222 1.00 50.91 128 VAL A O 1
ATOM 1091 N N . SER A 1 129 ? -20.869 -1.665 7.545 1.00 54.50 129 SER A N 1
ATOM 1092 C CA . SER A 1 129 ? -21.235 -1.010 8.802 1.00 54.50 129 SER A CA 1
ATOM 1093 C C . SER A 1 129 ? -19.940 -0.800 9.577 1.00 54.50 129 SER A C 1
ATOM 1095 O O . SER A 1 129 ? -19.474 -1.706 10.258 1.00 54.50 129 SER A O 1
ATOM 1097 N N . MET A 1 130 ? -19.292 0.349 9.380 1.00 54.72 130 MET A N 1
ATOM 1098 C CA . MET A 1 130 ? -18.179 0.771 10.240 1.00 54.72 130 MET A CA 1
ATOM 1099 C C . MET A 1 130 ? -18.753 1.588 11.399 1.00 54.72 130 MET A C 1
ATOM 1101 O O . MET A 1 130 ? -19.684 2.360 11.178 1.00 54.72 130 MET A O 1
ATOM 1105 N N . TYR A 1 131 ? -18.177 1.383 12.590 1.00 54.16 131 TYR A N 1
ATOM 1106 C CA . TYR A 1 131 ? -18.695 1.777 13.915 1.00 54.16 131 TYR A CA 1
ATOM 1107 C C . TYR A 1 131 ? -19.871 0.909 14.366 1.00 54.16 131 TYR A C 1
ATOM 1109 O O . TYR A 1 131 ? -21.035 1.289 14.321 1.00 54.16 131 TYR A O 1
ATOM 1117 N N . GLY A 1 132 ? -19.540 -0.329 14.738 1.00 47.31 132 GLY A N 1
ATOM 1118 C CA . GLY A 1 132 ? -20.487 -1.348 15.182 1.00 47.31 132 GLY A CA 1
ATOM 1119 C C . GLY A 1 132 ? -19.907 -2.207 16.301 1.00 47.31 132 GLY A C 1
ATOM 1120 O O . GLY A 1 132 ? -19.929 -3.429 16.206 1.00 47.31 132 GLY A O 1
ATOM 1121 N N . ALA A 1 133 ? -19.354 -1.570 17.331 1.00 47.03 133 ALA A N 1
ATOM 1122 C CA . ALA A 1 133 ? -19.106 -2.196 18.633 1.00 47.03 133 ALA A CA 1
ATOM 1123 C C . ALA A 1 133 ? -19.552 -1.304 19.808 1.00 47.03 133 ALA A C 1
ATOM 1125 O O . ALA A 1 133 ? -19.428 -1.710 20.964 1.00 47.03 133 ALA A O 1
ATOM 1126 N N . ASP A 1 134 ? -20.140 -0.139 19.525 1.00 47.94 134 ASP A N 1
ATOM 1127 C CA . ASP A 1 134 ? -20.665 0.782 20.531 1.00 47.94 134 ASP A CA 1
ATOM 1128 C C . ASP A 1 134 ? -22.029 0.297 21.020 1.00 47.94 134 ASP A C 1
ATOM 1130 O O . ASP A 1 134 ? -23.036 0.953 20.787 1.00 47.94 134 ASP A O 1
ATOM 1134 N N . ASP A 1 135 ? -22.092 -0.895 21.626 1.00 51.09 135 ASP A N 1
ATOM 1135 C CA . ASP A 1 135 ? -23.192 -1.169 22.554 1.00 51.09 135 ASP A CA 1
ATOM 1136 C C . ASP A 1 135 ? -23.128 -2.482 23.325 1.00 51.09 135 ASP A C 1
ATOM 1138 O O . ASP A 1 135 ? -23.905 -2.663 24.250 1.00 51.09 135 ASP A O 1
ATOM 1142 N N . LEU A 1 136 ? -22.307 -3.467 22.953 1.00 56.41 136 LEU A N 1
ATOM 1143 C CA . LEU A 1 136 ? -22.481 -4.795 23.564 1.00 56.41 136 LEU A CA 1
ATOM 1144 C C . LEU A 1 136 ? -21.939 -4.862 24.993 1.00 56.41 136 LEU A C 1
ATOM 1146 O O . LEU A 1 136 ? -22.616 -5.408 25.860 1.00 56.41 136 LEU A O 1
ATOM 1150 N N . GLN A 1 137 ? -20.764 -4.286 25.270 1.00 55.16 137 GLN A N 1
ATOM 1151 C CA . GLN A 1 137 ? -20.234 -4.259 26.639 1.00 55.16 137 GLN A CA 1
ATOM 1152 C C . GLN A 1 137 ? -20.950 -3.240 27.526 1.00 55.16 137 GLN A C 1
ATOM 1154 O O . GLN A 1 137 ? -21.262 -3.558 28.670 1.00 55.16 137 GLN A O 1
ATOM 1159 N N . SER A 1 138 ? -21.254 -2.044 27.015 1.00 57.44 138 SER A N 1
ATOM 1160 C CA . SER A 1 138 ? -22.033 -1.041 27.752 1.00 57.44 138 SER A CA 1
ATOM 1161 C C . SER A 1 138 ? -23.431 -1.560 28.082 1.00 57.44 138 SER A C 1
ATOM 1163 O O . SER A 1 138 ? -23.820 -1.489 29.243 1.00 57.44 138 SER A O 1
ATOM 1165 N N . LYS A 1 139 ? -24.141 -2.186 27.130 1.00 70.06 139 LYS A N 1
ATOM 1166 C CA . LYS A 1 139 ? -25.436 -2.830 27.412 1.00 70.06 139 LYS A CA 1
ATOM 1167 C C . LYS A 1 139 ? -25.322 -4.022 28.332 1.00 70.06 139 LYS A C 1
ATOM 1169 O O . LYS A 1 139 ? -26.208 -4.212 29.151 1.00 70.06 139 LYS A O 1
ATOM 1174 N N . LEU A 1 140 ? -24.270 -4.833 28.223 1.00 70.88 140 LEU A N 1
ATOM 1175 C CA . LEU A 1 140 ? -24.065 -5.939 29.157 1.00 70.88 140 LEU A CA 1
ATOM 1176 C C . LEU A 1 140 ? -23.884 -5.406 30.582 1.00 70.88 140 LEU A C 1
ATOM 1178 O O . LEU A 1 140 ? -24.504 -5.919 31.510 1.00 70.88 140 LEU A O 1
ATOM 1182 N N . ASN A 1 141 ? -23.087 -4.349 30.744 1.00 69.88 141 ASN A N 1
ATOM 1183 C CA . ASN A 1 141 ? -22.855 -3.701 32.031 1.00 69.88 141 ASN A CA 1
ATOM 1184 C C . ASN A 1 141 ? -24.128 -3.018 32.557 1.00 69.88 141 ASN A C 1
ATOM 1186 O O . ASN A 1 141 ? -24.431 -3.118 33.745 1.00 69.88 141 ASN A O 1
ATOM 1190 N N . GLU A 1 142 ? -24.913 -2.384 31.684 1.00 82.19 142 GLU A N 1
ATOM 1191 C CA . GLU A 1 142 ? -26.197 -1.771 32.030 1.00 82.19 142 GLU A CA 1
ATOM 1192 C C . GLU A 1 142 ? -27.232 -2.823 32.449 1.00 82.19 142 GLU A C 1
ATOM 1194 O O . GLU A 1 142 ? -27.832 -2.706 33.515 1.00 82.19 142 GLU A O 1
ATOM 1199 N N . VAL A 1 143 ? -27.391 -3.895 31.669 1.00 84.00 143 VAL A N 1
ATOM 1200 C CA . VAL A 1 143 ? -28.286 -5.018 31.986 1.00 84.00 143 VAL A CA 1
ATOM 1201 C C . VAL A 1 143 ? -27.844 -5.721 33.269 1.00 84.00 143 VAL A C 1
ATOM 1203 O O . VAL A 1 143 ? -28.686 -6.082 34.086 1.00 84.00 143 VAL A O 1
ATOM 1206 N N . SER A 1 144 ? -26.538 -5.873 33.493 1.00 79.75 144 SER A N 1
ATOM 1207 C CA . SER A 1 144 ? -25.986 -6.430 34.734 1.00 79.75 144 SER A CA 1
ATOM 1208 C C . SER A 1 144 ? -26.314 -5.550 35.948 1.00 79.75 144 SER A C 1
ATOM 1210 O O . SER A 1 144 ? -26.757 -6.048 36.985 1.00 79.75 144 SER A O 1
ATOM 1212 N N . SER A 1 145 ? -26.194 -4.227 35.800 1.00 85.56 145 SER A N 1
ATOM 1213 C CA . SER A 1 145 ? -26.580 -3.254 36.828 1.00 85.56 145 SER A CA 1
ATOM 1214 C C . SER A 1 145 ? -28.083 -3.307 37.133 1.00 85.56 145 SER A C 1
ATOM 1216 O O . SER A 1 145 ? -28.482 -3.387 38.297 1.00 85.56 145 SER A O 1
ATOM 1218 N N . GLN A 1 146 ? -28.924 -3.365 36.094 1.00 88.75 146 GLN A N 1
ATOM 1219 C CA . GLN A 1 146 ? -30.376 -3.509 36.237 1.00 88.75 146 GLN A CA 1
ATOM 1220 C C . GLN A 1 146 ? -30.753 -4.833 36.920 1.00 88.75 146 GLN A C 1
ATOM 1222 O O . GLN A 1 146 ? -31.600 -4.846 37.812 1.00 88.75 146 GLN A O 1
ATOM 1227 N N . LEU A 1 147 ? -30.097 -5.942 36.562 1.00 85.31 147 LEU A N 1
ATOM 1228 C CA . LEU A 1 147 ? -30.305 -7.245 37.197 1.00 85.31 147 LEU A CA 1
ATOM 1229 C C . LEU A 1 147 ? -29.957 -7.190 38.691 1.00 85.31 147 LEU A C 1
ATOM 1231 O O . LEU A 1 147 ? -30.748 -7.638 39.516 1.00 85.31 147 LEU A O 1
ATOM 1235 N N . SER A 1 148 ? -28.813 -6.600 39.047 1.00 79.50 148 SER A N 1
ATOM 1236 C CA . SER A 1 148 ? -28.395 -6.410 40.443 1.00 79.50 148 SER A CA 1
ATOM 1237 C C . SER A 1 148 ? -29.424 -5.594 41.239 1.00 79.50 148 SER A C 1
ATOM 1239 O O . SER A 1 148 ? -29.821 -5.962 42.350 1.00 79.50 148 SER A O 1
ATOM 1241 N N . GLN A 1 149 ? -29.958 -4.530 40.638 1.00 83.69 149 GLN A N 1
ATOM 1242 C CA . GLN A 1 149 ? -31.004 -3.712 41.249 1.00 83.69 149 GLN A CA 1
ATOM 1243 C C . GLN A 1 149 ? -32.323 -4.482 41.452 1.00 83.69 149 GLN A C 1
ATOM 1245 O O . GLN A 1 149 ? -32.960 -4.362 42.497 1.00 83.69 149 GLN A O 1
ATOM 1250 N N . VAL A 1 150 ? -32.733 -5.314 40.492 1.00 87.00 150 VAL A N 1
ATOM 1251 C CA . VAL A 1 150 ? -33.938 -6.150 40.631 1.00 87.00 150 VAL A CA 1
ATOM 1252 C C . VAL A 1 150 ? -33.739 -7.229 41.695 1.00 87.00 150 VAL A C 1
ATOM 1254 O O . VAL A 1 150 ? -34.618 -7.442 42.527 1.00 87.00 150 VAL A O 1
ATOM 1257 N N . MET A 1 151 ? -32.573 -7.875 41.718 1.00 81.31 151 MET A N 1
ATOM 1258 C CA . MET A 1 151 ? -32.239 -8.905 42.704 1.00 81.31 151 MET A CA 1
ATOM 1259 C C . MET A 1 151 ? -32.291 -8.344 44.129 1.00 81.31 151 MET A C 1
ATOM 1261 O O . MET A 1 151 ? -32.918 -8.947 44.999 1.00 81.31 151 MET A O 1
ATOM 1265 N N . THR A 1 152 ? -31.751 -7.142 44.350 1.00 79.94 152 THR A N 1
ATOM 1266 C CA . THR A 1 152 ? -31.836 -6.462 45.655 1.00 79.94 152 THR A CA 1
ATOM 1267 C C . THR A 1 152 ? -33.267 -6.072 46.036 1.00 79.94 152 THR A C 1
ATOM 1269 O O . THR A 1 152 ? -33.637 -6.215 47.201 1.00 79.94 152 THR A O 1
ATOM 1272 N N . HIS A 1 153 ? -34.107 -5.655 45.081 1.00 73.94 153 HIS A N 1
ATOM 1273 C CA . HIS A 1 153 ? -35.518 -5.342 45.346 1.00 73.94 153 HIS A CA 1
ATOM 1274 C C . HIS A 1 153 ? -36.357 -6.580 45.710 1.00 73.94 153 HIS A C 1
ATOM 1276 O O . HIS A 1 153 ? -37.254 -6.493 46.546 1.00 73.94 153 HIS A O 1
ATOM 1282 N N . VAL A 1 154 ? -36.051 -7.739 45.118 1.00 85.62 154 VAL A N 1
ATOM 1283 C CA . VAL A 1 154 ? -36.754 -9.015 45.364 1.00 85.62 154 VAL A CA 1
ATOM 1284 C C . VAL A 1 154 ? -36.139 -9.797 46.544 1.00 85.62 154 VAL A C 1
ATOM 1286 O O . VAL A 1 154 ? -36.637 -10.854 46.924 1.00 85.62 154 VAL A O 1
ATOM 1289 N N . GLY A 1 155 ? -35.091 -9.264 47.183 1.00 72.44 155 GLY A N 1
ATOM 1290 C CA . GLY A 1 155 ? -34.471 -9.848 48.378 1.00 72.44 155 GLY A CA 1
ATOM 1291 C C . GLY A 1 155 ? -33.446 -10.956 48.102 1.00 72.44 155 GLY A C 1
ATOM 1292 O O . GLY A 1 155 ? -33.088 -11.691 49.020 1.00 72.44 155 GLY A O 1
ATOM 1293 N N . PHE A 1 156 ? -32.949 -11.075 46.869 1.00 64.38 156 PHE A N 1
ATOM 1294 C CA . PHE A 1 156 ? -31.822 -11.940 46.519 1.00 64.38 156 PHE A CA 1
ATOM 1295 C C . PHE A 1 156 ? -30.492 -11.198 46.722 1.00 64.38 156 PHE A C 1
ATOM 1297 O O . PHE A 1 156 ? -30.238 -10.174 46.089 1.00 64.38 156 PHE A O 1
ATOM 1304 N N . GLN A 1 157 ? -29.613 -11.734 47.571 1.00 60.28 157 GLN A N 1
ATOM 1305 C CA . GLN A 1 157 ? -28.230 -11.266 47.705 1.00 60.28 157 GLN A CA 1
ATOM 1306 C C . GLN A 1 157 ? -27.301 -12.214 46.941 1.00 60.28 157 GLN A C 1
ATOM 1308 O O . GLN A 1 157 ? -27.293 -13.413 47.207 1.00 60.28 157 GLN A O 1
ATOM 1313 N N . THR A 1 158 ? -26.509 -11.692 46.003 1.00 51.25 158 THR A N 1
ATOM 1314 C CA . THR A 1 158 ? -25.371 -12.422 45.429 1.00 51.25 158 THR A CA 1
ATOM 1315 C C . THR A 1 158 ? -24.136 -12.085 46.256 1.00 51.25 158 THR A C 1
ATOM 1317 O O . THR A 1 158 ? -23.498 -11.055 46.036 1.00 51.25 158 THR A O 1
ATOM 1320 N N . THR A 1 159 ? -23.820 -12.909 47.250 1.00 45.31 159 THR A N 1
ATOM 1321 C CA . THR A 1 159 ? -22.527 -12.834 47.932 1.00 45.31 159 THR A CA 1
ATOM 1322 C C . THR A 1 159 ? -21.452 -13.427 47.014 1.00 45.31 159 THR A C 1
ATOM 1324 O O . THR A 1 159 ? -21.644 -14.520 46.478 1.00 45.31 159 THR A O 1
ATOM 1327 N N . PRO A 1 160 ? -20.315 -12.747 46.789 1.00 45.12 160 PRO A N 1
ATOM 1328 C CA . PRO A 1 160 ? -19.136 -13.402 46.254 1.00 45.12 160 PRO A CA 1
ATOM 1329 C C . PRO A 1 160 ? -18.494 -14.162 47.417 1.00 45.12 160 PRO A C 1
ATOM 1331 O O . PRO A 1 160 ? -17.642 -13.625 48.119 1.00 45.12 160 PRO A O 1
ATOM 1334 N N . GLU A 1 161 ? -18.953 -15.385 47.682 1.00 37.38 161 GLU A N 1
ATOM 1335 C CA . GLU A 1 161 ? -18.203 -16.271 48.569 1.00 37.38 161 GLU A CA 1
ATOM 1336 C C . GLU A 1 161 ? -17.027 -16.858 47.793 1.00 37.38 161 GLU A C 1
ATOM 1338 O O . GLU A 1 161 ? -17.181 -17.605 46.823 1.00 37.38 161 GLU A O 1
ATOM 1343 N N . GLU A 1 162 ? -15.838 -16.445 48.232 1.00 40.09 162 GLU A N 1
ATOM 1344 C CA . GLU A 1 162 ? -14.577 -17.135 48.030 1.00 40.09 162 GLU A CA 1
ATOM 1345 C C . GLU A 1 162 ? -14.791 -18.646 48.128 1.00 40.09 162 GLU A C 1
ATOM 1347 O O . GLU A 1 162 ? -15.449 -19.146 49.041 1.00 40.09 162 GLU A O 1
ATOM 1352 N N . SER A 1 163 ? -14.202 -19.382 47.190 1.00 38.88 163 SER A N 1
ATOM 1353 C CA . SER A 1 163 ? -14.140 -20.836 47.205 1.00 38.88 163 SER A CA 1
ATOM 1354 C C . SER A 1 163 ? -13.314 -21.325 48.402 1.00 38.88 163 SER A C 1
ATOM 1356 O O . SER A 1 163 ? -12.147 -21.694 48.267 1.00 38.88 163 SER A O 1
ATOM 1358 N N . GLY A 1 164 ? -13.931 -21.321 49.580 1.00 34.84 164 GLY A N 1
ATOM 1359 C CA . GLY A 1 164 ? -13.578 -22.131 50.730 1.00 34.84 164 GLY A CA 1
ATOM 1360 C C . GLY A 1 164 ? -14.203 -23.510 50.559 1.00 34.84 164 GLY A C 1
ATOM 1361 O O . GLY A 1 164 ? -15.409 -23.657 50.368 1.00 34.84 164 GLY A O 1
ATOM 1362 N N . SER A 1 165 ? -13.356 -24.534 50.587 1.00 51.12 165 SER A N 1
ATOM 1363 C CA . SER A 1 165 ? -13.728 -25.944 50.509 1.00 51.12 165 SER A CA 1
ATOM 1364 C C . SER A 1 165 ? -14.899 -26.287 51.434 1.00 51.12 165 SER A C 1
ATOM 1366 O O . SER A 1 165 ? -14.772 -26.163 52.651 1.00 51.12 165 SER A O 1
ATOM 1368 N N . CYS A 1 166 ? -15.991 -26.809 50.878 1.00 31.42 166 CYS A N 1
ATOM 1369 C CA . CYS A 1 166 ? -17.050 -27.431 51.662 1.00 31.42 166 CYS A CA 1
ATOM 1370 C C . CYS A 1 166 ? -17.263 -28.856 51.150 1.00 31.42 166 CYS A C 1
ATOM 1372 O O . CYS A 1 166 ? -17.836 -29.089 50.087 1.00 31.42 166 CYS A O 1
ATOM 1374 N N . GLN A 1 167 ? -16.728 -29.807 51.915 1.00 37.28 167 GLN A N 1
ATOM 1375 C CA . GLN A 1 167 ? -17.012 -31.233 51.825 1.00 37.28 167 GLN A CA 1
ATOM 1376 C C . GLN A 1 167 ? -18.520 -31.491 51.833 1.00 37.28 167 GLN A C 1
ATOM 1378 O O . GLN A 1 167 ? -19.228 -31.014 52.715 1.00 37.28 167 GLN A O 1
ATOM 1383 N N . CYS A 1 168 ? -18.991 -32.312 50.897 1.00 36.72 168 CYS A N 1
ATOM 1384 C CA . CYS A 1 168 ? -20.324 -32.901 50.945 1.00 36.72 168 CYS A CA 1
ATOM 1385 C C . CYS A 1 168 ? -20.396 -33.926 52.092 1.00 36.72 168 CYS A C 1
ATOM 1387 O O . CYS A 1 168 ? -19.580 -34.852 52.095 1.00 36.72 168 CYS A O 1
ATOM 1389 N N . PRO A 1 169 ? -21.394 -33.876 52.994 1.00 45.72 169 PRO A N 1
ATOM 1390 C CA . PRO A 1 169 ? -21.664 -34.997 53.874 1.00 45.72 169 PRO A CA 1
ATOM 1391 C C . PRO A 1 169 ? -23.133 -35.396 53.751 1.00 45.72 169 PRO A C 1
ATOM 1393 O O . PRO A 1 169 ? -23.966 -34.905 54.497 1.00 45.72 169 PRO A O 1
ATOM 1396 N N . PHE A 1 170 ? -23.457 -36.316 52.846 1.00 33.88 170 PHE A N 1
ATOM 1397 C CA . PHE A 1 170 ? -24.669 -37.123 53.003 1.00 33.88 170 PHE A CA 1
ATOM 1398 C C . PHE A 1 170 ? -24.379 -38.560 52.580 1.00 33.88 170 PHE A C 1
ATOM 1400 O O . PHE A 1 170 ? -24.639 -38.986 51.457 1.00 33.88 170 PHE A O 1
ATOM 1407 N N . GLY A 1 171 ? -23.794 -39.304 53.522 1.00 37.09 171 GLY A N 1
ATOM 1408 C CA . GLY A 1 171 ? -23.835 -40.758 53.516 1.00 37.09 171 GLY A CA 1
ATOM 1409 C C . GLY A 1 171 ? -25.268 -41.205 53.783 1.00 37.09 171 GLY A C 1
ATOM 1410 O O . GLY A 1 171 ? -25.814 -40.948 54.853 1.00 37.09 171 GLY A O 1
ATOM 1411 N N . ILE A 1 172 ? -25.881 -41.849 52.796 1.00 40.88 172 ILE A N 1
ATOM 1412 C CA . ILE A 1 172 ? -27.184 -42.489 52.950 1.00 40.88 172 ILE A CA 1
ATOM 1413 C C . ILE A 1 172 ? -26.954 -43.812 53.689 1.00 40.88 172 ILE A C 1
ATOM 1415 O O . ILE A 1 172 ? -26.418 -44.767 53.128 1.00 40.88 172 ILE A O 1
ATOM 1419 N N . THR A 1 173 ? -27.331 -43.865 54.965 1.00 42.53 173 THR A N 1
ATOM 1420 C CA . THR A 1 173 ? -27.470 -45.118 55.717 1.00 42.53 173 THR A CA 1
ATOM 1421 C C . THR A 1 173 ? -28.681 -45.890 55.197 1.00 42.53 173 THR A C 1
ATOM 1423 O O . THR A 1 173 ? -29.805 -45.400 55.294 1.00 42.53 173 THR A O 1
ATOM 1426 N N . TYR A 1 174 ? -28.467 -47.102 54.679 1.00 38.56 174 TYR A N 1
ATOM 1427 C CA . TYR A 1 174 ? -29.544 -48.052 54.391 1.00 38.56 174 TYR A CA 1
ATOM 1428 C C . TYR A 1 174 ? -29.883 -48.860 55.659 1.00 38.56 174 TYR A C 1
ATOM 1430 O O . TYR A 1 174 ? -29.088 -49.679 56.115 1.00 38.56 174 TYR A O 1
ATOM 1438 N N . LEU A 1 175 ? -31.081 -48.624 56.194 1.00 39.56 175 LEU A N 1
ATOM 1439 C CA . LEU A 1 175 ? -31.907 -49.521 57.020 1.00 39.56 175 LEU A CA 1
ATOM 1440 C C . LEU A 1 175 ? -33.229 -49.643 56.233 1.00 39.56 175 LEU A C 1
ATOM 1442 O O . LEU A 1 175 ? -33.746 -48.608 55.828 1.00 39.56 175 LEU A O 1
ATOM 1446 N N . GLY A 1 176 ? -33.865 -50.774 55.942 1.00 42.28 176 GLY A N 1
ATOM 1447 C CA . GLY A 1 176 ? -33.680 -52.1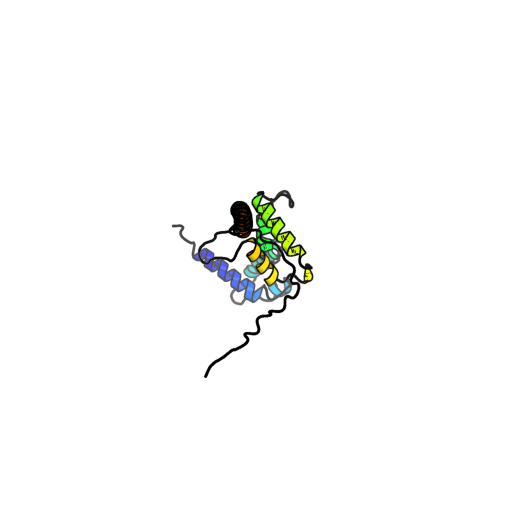93 56.222 1.00 42.28 176 GLY A CA 1
ATOM 1448 C C . GLY A 1 176 ? -34.857 -52.960 55.569 1.00 42.28 176 GLY A C 1
ATOM 1449 O O . GLY A 1 176 ? -35.686 -52.349 54.895 1.00 42.28 176 GLY A O 1
ATOM 1450 N N . ASP A 1 177 ? -34.915 -54.268 55.834 1.00 42.66 177 ASP A N 1
ATOM 1451 C CA . ASP A 1 177 ? -36.055 -55.203 55.707 1.00 42.66 177 ASP A CA 1
ATOM 1452 C C . ASP A 1 177 ? -36.250 -55.998 54.396 1.00 42.66 177 ASP A C 1
ATOM 1454 O O . ASP A 1 177 ? -36.996 -55.604 53.497 1.00 42.66 177 ASP A O 1
ATOM 1458 N N . LYS A 1 178 ? -35.701 -57.224 54.348 1.00 40.75 178 LYS A N 1
ATOM 1459 C CA . LYS A 1 178 ? -36.413 -58.473 54.715 1.00 40.75 178 LYS A CA 1
ATOM 1460 C C . LYS A 1 178 ? -35.498 -59.696 54.695 1.00 40.75 178 LYS A C 1
ATOM 1462 O O . LYS A 1 178 ? -34.614 -59.756 53.815 1.00 40.75 178 LYS A O 1
#

pLDDT: mean 70.76, std 15.88, range [31.42, 88.75]

Secondary structure (DSSP, 8-state):
-----HHHHHHHHHHHHHIIIIITT-S-HHHHHHS--TTS-HHHHHHHHHHHHSHHHHGGGS---HHHHHHHHHB-TT-TT-BS-HHHHHHHHHHHHHHTTS-GGG--HHHHHHHHHHHH----TT----S--TTHHHHHHHHHHHHHHHHHHHT-----------------------

Radius of gyration: 31.01 Å; chains: 1; bounding box: 57×80×84 Å

InterPro domains:
  IPR004252 Probable transposase, Ptta/En/Spm, plant [PF03004] (57-133)

Foldseek 3Di:
DDDPPVVVVVVVVVVVVVCVVQPVVDDDLVSSLVDDDPVDDSVRSNVVSVVCPDPVNVVVPDDQAPLRVLLVVQADPPDSPDGPDPVSVVLNVQLVVQVVVDDPVPDDSVSSVVSVCVSQNDDDPPDPPGPPPPPDVVVVVVVVVVVCVVCVVVPHDDDPDDPDDDDDDDDDDDDDDD